Protein AF-A0A927NC15-F1 (afdb_monomer_lite)

Secondary structure (DSSP, 8-state):
-EEEE--S--B--STT--SBP-EEEE-SS-SS--EEEE-HHHHHHHHHHHHHHHS---HHHHHHHHHHS-----

Sequence (74 aa):
MKLIKTPYKIRCEMGACRNFAERTIVMDRVSIKNHLHVCGNCLQTLYKLIGEEFVPKSIETLKMSRKRGVKNEA

pLDDT: mean 81.28, std 18.74, range [39.16, 98.19]

Structure (mmCIF, N/CA/C/O backbone):
data_AF-A0A927NC15-F1
#
_entry.id   AF-A0A927NC15-F1
#
loop_
_atom_site.group_PDB
_atom_site.id
_atom_site.type_symbol
_atom_site.label_atom_id
_atom_site.label_alt_id
_atom_site.label_comp_id
_atom_site.label_asym_id
_atom_site.label_entity_id
_atom_site.label_seq_id
_atom_site.pdbx_PDB_ins_code
_atom_site.Cartn_x
_atom_site.Cartn_y
_atom_site.Cartn_z
_atom_site.occupancy
_atom_site.B_iso_or_equiv
_atom_site.auth_seq_id
_atom_site.auth_comp_id
_atom_site.auth_asym_id
_atom_site.auth_atom_id
_atom_site.pdbx_PDB_model_num
ATOM 1 N N . MET A 1 1 ? 12.304 1.222 6.384 1.00 89.38 1 MET A N 1
ATOM 2 C CA . MET A 1 1 ? 11.395 0.700 5.344 1.00 89.38 1 MET A CA 1
ATOM 3 C C . MET A 1 1 ? 10.988 1.854 4.446 1.00 89.38 1 MET A C 1
ATOM 5 O O . MET A 1 1 ? 10.882 2.975 4.935 1.00 89.38 1 MET A O 1
ATOM 9 N N . LYS A 1 2 ? 10.767 1.611 3.154 1.00 92.50 2 LYS A N 1
ATOM 10 C CA . LYS A 1 2 ? 10.396 2.633 2.170 1.00 92.50 2 LYS A CA 1
ATOM 11 C C . LYS A 1 2 ? 9.245 2.137 1.306 1.00 92.50 2 LYS A C 1
ATOM 13 O O . LYS A 1 2 ? 9.188 0.958 0.977 1.00 92.50 2 LYS A O 1
ATOM 18 N N . LEU A 1 3 ? 8.361 3.045 0.905 1.00 94.88 3 LEU A N 1
ATOM 19 C CA . LEU A 1 3 ? 7.316 2.767 -0.074 1.00 94.88 3 LEU A CA 1
ATOM 20 C C . LEU A 1 3 ? 7.705 3.413 -1.406 1.00 94.88 3 LEU A C 1
ATOM 22 O O . LEU A 1 3 ? 7.747 4.636 -1.514 1.00 94.88 3 LEU A O 1
ATOM 26 N N . ILE A 1 4 ? 7.982 2.599 -2.419 1.00 96.06 4 ILE A N 1
ATOM 27 C CA . ILE A 1 4 ? 8.363 3.063 -3.76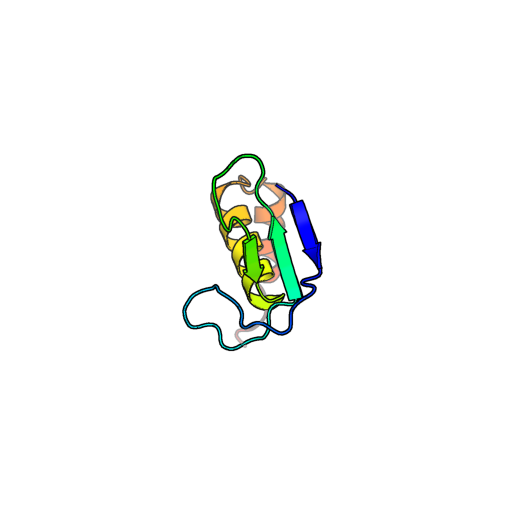0 1.00 96.06 4 ILE A CA 1
ATOM 28 C C . ILE A 1 4 ? 7.297 2.677 -4.787 1.00 96.06 4 ILE A C 1
ATOM 30 O O . ILE A 1 4 ? 6.430 1.852 -4.507 1.00 96.06 4 ILE A O 1
ATOM 34 N N . LYS A 1 5 ? 7.335 3.267 -5.986 1.00 97.31 5 LYS A N 1
ATOM 35 C CA . LYS A 1 5 ? 6.514 2.793 -7.111 1.00 97.31 5 LYS A CA 1
ATOM 36 C C . LYS A 1 5 ? 7.018 1.421 -7.557 1.00 97.31 5 LYS A C 1
ATOM 38 O O . LYS A 1 5 ? 8.228 1.211 -7.624 1.00 97.31 5 LYS A O 1
ATOM 43 N N . THR A 1 6 ? 6.113 0.495 -7.857 1.00 96.38 6 THR A N 1
ATOM 44 C CA . THR A 1 6 ? 6.508 -0.830 -8.345 1.00 96.38 6 THR A CA 1
ATOM 45 C C . THR A 1 6 ? 7.077 -0.718 -9.763 1.00 96.38 6 THR A C 1
ATOM 47 O O . THR A 1 6 ? 6.389 -0.199 -10.643 1.00 96.38 6 THR A O 1
ATOM 50 N N . PRO A 1 7 ? 8.313 -1.194 -10.014 1.00 93.19 7 PRO A N 1
ATOM 51 C CA . PRO A 1 7 ? 8.904 -1.180 -11.354 1.00 93.19 7 PRO A CA 1
ATOM 52 C C . PRO A 1 7 ? 8.456 -2.374 -12.217 1.00 93.19 7 PRO A C 1
ATOM 54 O O . PRO A 1 7 ? 8.753 -2.424 -13.405 1.00 93.19 7 PRO A O 1
ATOM 57 N N . TYR A 1 8 ? 7.748 -3.341 -11.628 1.00 92.19 8 TYR A N 1
ATOM 58 C CA . TYR A 1 8 ? 7.354 -4.606 -12.248 1.00 92.19 8 TYR A CA 1
ATOM 59 C C . TYR A 1 8 ? 5.847 -4.678 -12.511 1.00 92.19 8 TYR A C 1
ATOM 61 O O . TYR A 1 8 ? 5.037 -4.221 -11.706 1.00 92.19 8 TYR A O 1
ATOM 69 N N . LYS A 1 9 ? 5.445 -5.351 -13.593 1.00 95.00 9 LYS A N 1
ATOM 70 C CA . LYS A 1 9 ? 4.039 -5.703 -13.841 1.00 95.00 9 LYS A CA 1
ATOM 71 C C . LYS A 1 9 ? 3.688 -7.009 -13.119 1.00 95.00 9 LYS A C 1
ATOM 73 O O . LYS A 1 9 ? 3.544 -8.054 -13.747 1.00 95.00 9 LYS A O 1
ATOM 78 N N . ILE A 1 10 ? 3.583 -6.944 -11.793 1.00 95.38 10 ILE A N 1
ATOM 79 C CA . ILE A 1 10 ? 3.290 -8.092 -10.920 1.00 95.38 10 ILE A CA 1
ATOM 80 C C . ILE A 1 10 ? 1.921 -7.947 -10.242 1.00 95.38 10 ILE A C 1
ATOM 82 O O . ILE A 1 10 ? 1.389 -6.842 -10.106 1.00 95.38 10 ILE A O 1
ATOM 86 N N . ARG A 1 11 ? 1.317 -9.073 -9.852 1.00 97.00 11 ARG A N 1
ATOM 87 C CA . ARG A 1 11 ? 0.083 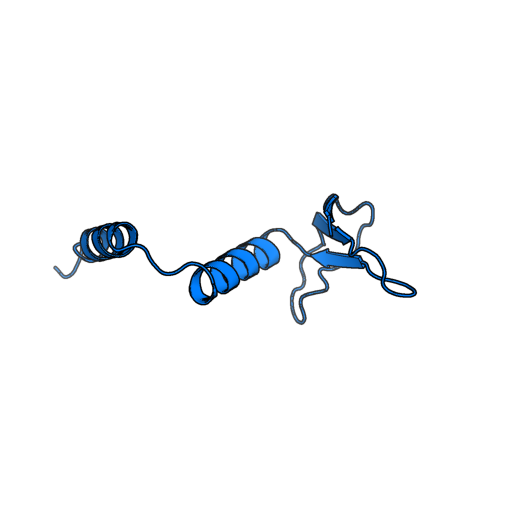-9.084 -9.057 1.00 97.00 11 ARG A CA 1
ATOM 88 C C . ARG A 1 11 ? 0.341 -8.570 -7.641 1.00 97.00 11 ARG A C 1
ATOM 90 O O . ARG A 1 11 ? 1.451 -8.657 -7.133 1.00 97.00 11 ARG A O 1
ATOM 97 N N . CYS A 1 12 ? -0.707 -8.032 -7.030 1.00 96.69 12 CYS A N 1
ATOM 98 C CA . CYS A 1 12 ? -0.719 -7.695 -5.616 1.00 96.69 12 CYS A CA 1
ATOM 99 C C . CYS A 1 12 ? -0.499 -8.959 -4.773 1.00 96.69 12 CYS A C 1
ATOM 101 O O . CYS A 1 12 ? -1.149 -9.974 -5.005 1.00 96.69 12 CYS A O 1
ATOM 103 N N . GLU A 1 13 ? 0.372 -8.873 -3.774 1.00 95.06 13 GLU A N 1
ATOM 104 C CA . GLU A 1 13 ? 0.734 -9.986 -2.887 1.00 95.06 13 GLU A CA 1
ATOM 105 C C . GLU A 1 13 ? -0.153 -10.060 -1.631 1.00 95.06 13 GLU A C 1
ATOM 107 O O . GLU A 1 13 ? 0.049 -10.900 -0.758 1.00 95.06 13 GLU A O 1
ATOM 112 N N . MET A 1 14 ? -1.185 -9.212 -1.542 1.00 93.81 14 MET A N 1
ATOM 113 C CA . MET A 1 14 ? -2.168 -9.226 -0.452 1.00 93.81 14 MET A CA 1
ATOM 114 C C . MET A 1 14 ? -3.216 -10.331 -0.664 1.00 93.81 14 MET A C 1
ATOM 116 O O . MET A 1 14 ? -4.388 -10.064 -0.947 1.00 93.81 14 MET A O 1
ATOM 120 N N . GLY A 1 15 ? -2.775 -11.586 -0.543 1.00 88.06 15 GLY A N 1
ATOM 121 C CA . GLY A 1 15 ? -3.619 -12.783 -0.525 1.00 88.06 15 GLY A CA 1
ATOM 122 C C . GLY A 1 15 ? -4.468 -12.959 -1.787 1.00 88.06 15 GLY A C 1
ATOM 123 O O . GLY A 1 15 ? -3.946 -13.116 -2.885 1.00 88.06 15 GLY A O 1
ATOM 124 N N . ALA A 1 16 ? -5.797 -12.939 -1.630 1.00 90.81 16 ALA A N 1
ATOM 125 C CA . ALA A 1 16 ? -6.758 -13.152 -2.718 1.00 90.81 16 ALA A CA 1
ATOM 126 C C . ALA A 1 16 ? -6.901 -11.956 -3.685 1.00 90.81 16 ALA A C 1
ATOM 128 O O . ALA A 1 16 ? -7.692 -12.015 -4.633 1.00 90.81 16 ALA A O 1
ATOM 129 N N . CYS A 1 17 ? -6.175 -10.856 -3.457 1.00 96.19 17 CYS A N 1
ATOM 130 C CA . CYS A 1 17 ? -6.248 -9.676 -4.305 1.00 96.19 17 CYS A CA 1
ATOM 131 C C . CYS A 1 17 ? -5.761 -9.978 -5.730 1.00 96.19 17 CYS A C 1
ATOM 133 O O . CYS A 1 17 ? -4.629 -10.393 -5.954 1.00 96.19 17 CYS A O 1
ATOM 135 N N . ARG A 1 18 ? -6.615 -9.705 -6.721 1.00 95.38 18 ARG A N 1
ATOM 136 C CA . ARG A 1 18 ? -6.311 -9.925 -8.145 1.00 95.38 18 ARG A CA 1
ATOM 137 C C . ARG A 1 18 ? -5.853 -8.661 -8.871 1.00 95.38 18 ARG A C 1
ATOM 139 O O . ARG A 1 18 ? -5.722 -8.688 -10.091 1.00 95.38 18 ARG A O 1
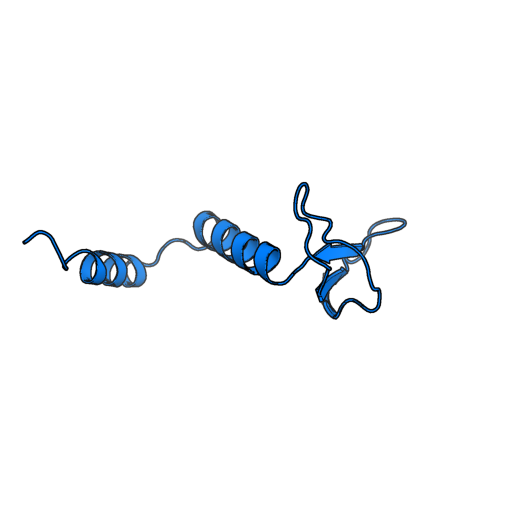ATOM 146 N N . ASN A 1 19 ? -5.620 -7.556 -8.168 1.00 97.62 19 ASN A N 1
ATOM 147 C CA . ASN A 1 19 ? -5.153 -6.316 -8.790 1.00 97.62 19 ASN A CA 1
ATOM 148 C C . ASN A 1 19 ? -3.657 -6.392 -9.122 1.00 97.62 19 ASN A C 1
ATOM 150 O O . ASN A 1 19 ? -2.934 -7.250 -8.613 1.00 97.62 19 ASN A O 1
ATOM 154 N N . PHE A 1 20 ? -3.184 -5.491 -9.980 1.00 97.50 20 PHE A N 1
ATOM 155 C CA . PHE A 1 20 ? -1.748 -5.293 -10.182 1.00 97.50 20 PHE A CA 1
ATOM 156 C C . PHE A 1 20 ? -1.168 -4.425 -9.065 1.00 97.50 20 PHE A C 1
ATOM 158 O O . PHE A 1 20 ? -1.846 -3.540 -8.543 1.00 97.50 20 PHE A O 1
ATOM 165 N N . ALA A 1 21 ? 0.076 -4.702 -8.684 1.00 97.56 21 ALA A N 1
ATOM 166 C CA . ALA A 1 21 ? 0.792 -3.894 -7.715 1.00 97.56 21 ALA A CA 1
ATOM 167 C C . ALA A 1 21 ? 1.179 -2.536 -8.317 1.00 97.56 21 ALA A C 1
ATOM 169 O O . ALA A 1 21 ? 1.635 -2.446 -9.455 1.00 97.56 21 ALA A O 1
ATOM 170 N N . GLU A 1 22 ? 1.015 -1.485 -7.521 1.00 98.19 22 GLU A N 1
ATOM 171 C CA . GLU A 1 22 ? 1.395 -0.113 -7.879 1.00 98.19 22 GLU A CA 1
ATOM 172 C C . GLU A 1 22 ? 2.564 0.380 -7.028 1.00 98.19 22 GLU A C 1
ATOM 174 O O . GLU A 1 22 ? 3.332 1.257 -7.442 1.00 98.19 22 GLU A O 1
ATOM 179 N N . ARG A 1 23 ? 2.685 -0.167 -5.815 1.00 97.69 23 ARG A N 1
ATOM 180 C CA . ARG A 1 23 ? 3.679 0.210 -4.823 1.00 97.69 23 ARG A CA 1
ATOM 181 C C . ARG A 1 23 ? 4.410 -1.013 -4.292 1.00 97.69 23 ARG A C 1
ATOM 183 O O . ARG A 1 23 ? 3.830 -2.078 -4.107 1.00 97.69 23 ARG A O 1
ATOM 190 N N . THR A 1 24 ? 5.691 -0.831 -4.014 1.00 96.25 24 THR A N 1
ATOM 191 C CA . THR A 1 24 ? 6.541 -1.835 -3.385 1.00 96.25 24 THR A CA 1
ATOM 192 C C . THR A 1 24 ? 6.984 -1.318 -2.029 1.00 96.25 24 THR A C 1
ATOM 194 O O . THR A 1 24 ? 7.553 -0.229 -1.933 1.00 96.25 24 THR A O 1
ATOM 197 N N . ILE A 1 25 ? 6.744 -2.107 -0.991 1.00 94.75 25 ILE A N 1
ATOM 198 C CA . ILE A 1 25 ? 7.319 -1.899 0.330 1.00 94.75 25 ILE A CA 1
ATOM 199 C C . ILE A 1 25 ? 8.696 -2.552 0.329 1.00 94.75 25 ILE A C 1
ATOM 201 O O . ILE A 1 25 ? 8.812 -3.761 0.165 1.00 94.75 25 ILE A O 1
ATOM 205 N N . VAL A 1 26 ? 9.736 -1.743 0.482 1.00 92.38 26 VAL A N 1
ATOM 206 C CA . VAL A 1 26 ? 11.123 -2.185 0.617 1.00 92.38 26 VAL A CA 1
ATOM 207 C C . VAL A 1 26 ? 11.467 -2.126 2.091 1.00 92.38 26 VAL A C 1
ATOM 209 O O . VAL A 1 26 ? 11.488 -1.028 2.660 1.00 92.38 26 VAL A O 1
ATOM 212 N N . MET A 1 27 ? 11.718 -3.265 2.735 1.00 90.31 27 MET A N 1
ATOM 213 C CA . MET A 1 27 ? 12.150 -3.233 4.132 1.00 90.31 27 MET A CA 1
ATOM 214 C C . MET A 1 27 ? 13.670 -3.254 4.256 1.00 90.31 27 MET A C 1
ATOM 216 O O . MET A 1 27 ? 14.388 -3.833 3.440 1.00 90.31 27 MET A O 1
ATOM 220 N N . ASP A 1 28 ? 14.159 -2.556 5.275 1.00 85.88 28 ASP A N 1
ATOM 221 C CA . ASP A 1 28 ? 15.590 -2.423 5.506 1.00 85.88 28 ASP A CA 1
ATOM 222 C C . ASP A 1 28 ? 16.080 -3.637 6.305 1.00 85.88 28 ASP A C 1
ATOM 224 O O . ASP A 1 28 ? 15.386 -4.101 7.207 1.00 85.88 28 ASP A O 1
ATOM 228 N N . ARG A 1 29 ? 17.296 -4.110 6.007 1.00 75.81 29 ARG A N 1
ATOM 229 C CA . ARG A 1 29 ? 18.033 -5.107 6.809 1.00 75.81 29 ARG A CA 1
ATOM 230 C C . ARG A 1 29 ? 17.314 -6.442 7.063 1.00 75.81 29 ARG A C 1
ATOM 232 O O . ARG A 1 29 ? 17.425 -6.987 8.158 1.00 75.81 29 ARG A O 1
ATOM 239 N N . VAL A 1 30 ? 16.648 -7.018 6.066 1.00 71.81 30 VAL A N 1
ATOM 240 C CA . VAL A 1 30 ? 16.314 -8.454 6.119 1.00 71.81 30 VAL A CA 1
ATOM 241 C C . VAL A 1 30 ? 16.951 -9.178 4.929 1.00 71.81 30 VAL A C 1
ATOM 243 O O . VAL A 1 30 ? 17.388 -8.534 3.972 1.00 71.81 30 VAL A O 1
ATOM 246 N N . SER A 1 31 ? 17.059 -10.503 5.023 1.00 67.50 31 SER A N 1
ATOM 247 C CA . SER A 1 31 ? 17.647 -11.367 3.996 1.00 67.50 31 SER A CA 1
ATOM 248 C C . SER A 1 31 ? 16.847 -11.373 2.671 1.00 67.50 31 SER A C 1
ATOM 250 O O . SER A 1 31 ? 15.944 -10.569 2.444 1.00 67.50 31 SER A O 1
ATOM 252 N N . ILE A 1 32 ? 17.266 -12.232 1.737 1.00 65.38 32 ILE A N 1
ATOM 253 C CA . ILE A 1 32 ? 16.897 -12.271 0.310 1.00 65.38 32 ILE A CA 1
ATOM 254 C C . ILE A 1 32 ? 15.376 -12.097 0.064 1.00 65.38 32 ILE A C 1
ATOM 256 O O . ILE A 1 32 ? 14.569 -12.798 0.662 1.00 65.38 32 ILE A O 1
ATOM 260 N N . LYS A 1 33 ? 15.015 -11.225 -0.901 1.00 63.72 33 LYS A N 1
ATOM 261 C CA . LYS A 1 33 ? 13.643 -10.905 -1.385 1.00 63.72 33 LYS A CA 1
ATOM 262 C C . LYS A 1 33 ? 12.711 -10.245 -0.355 1.00 63.72 33 LYS A C 1
ATOM 264 O O . LYS A 1 33 ? 11.642 -10.751 -0.043 1.00 63.72 33 LYS A O 1
ATOM 269 N N . ASN A 1 34 ? 13.073 -9.045 0.087 1.00 80.50 34 ASN A N 1
ATOM 270 C CA . ASN A 1 34 ? 12.304 -8.288 1.078 1.00 80.50 34 ASN A CA 1
ATOM 271 C C . ASN A 1 34 ? 11.379 -7.205 0.509 1.00 80.50 34 ASN A C 1
ATOM 273 O O . ASN A 1 34 ? 11.306 -6.078 1.014 1.00 80.50 34 ASN A O 1
ATOM 277 N N . HIS A 1 35 ? 10.755 -7.507 -0.619 1.00 91.44 35 HIS A N 1
ATOM 278 C CA . HIS A 1 35 ? 9.847 -6.585 -1.278 1.00 91.44 35 HIS A CA 1
ATOM 279 C C . HIS A 1 35 ? 8.435 -7.132 -1.157 1.00 91.44 35 HIS A C 1
ATOM 281 O O . HIS A 1 35 ? 8.221 -8.296 -1.473 1.00 91.44 35 HIS A O 1
ATOM 287 N N . LEU A 1 36 ? 7.499 -6.287 -0.726 1.00 93.00 36 LEU A N 1
ATOM 288 C CA . LEU A 1 36 ? 6.073 -6.592 -0.782 1.00 93.00 36 LEU A CA 1
ATOM 289 C C . LEU A 1 36 ? 5.411 -5.702 -1.833 1.00 93.00 36 LEU A C 1
ATOM 291 O O . LEU A 1 36 ? 5.433 -4.473 -1.723 1.00 93.00 36 LEU A O 1
ATOM 295 N N . HIS A 1 37 ? 4.833 -6.309 -2.858 1.00 95.88 37 HIS A N 1
ATOM 296 C CA . HIS A 1 37 ? 4.196 -5.646 -3.987 1.00 95.88 37 HIS A CA 1
ATOM 297 C C . HIS A 1 37 ? 2.687 -5.532 -3.755 1.00 95.88 37 HIS A C 1
ATOM 299 O O . HIS A 1 37 ? 1.964 -6.525 -3.709 1.00 95.88 37 HIS A O 1
ATOM 305 N N . VAL A 1 38 ? 2.182 -4.305 -3.618 1.00 96.94 38 VAL A N 1
ATOM 306 C CA . VAL A 1 38 ? 0.808 -4.040 -3.175 1.00 96.94 38 VAL A CA 1
ATOM 307 C C . VAL A 1 38 ? 0.109 -3.040 -4.101 1.00 96.94 38 VAL A C 1
ATOM 309 O O . VAL A 1 38 ? 0.711 -2.087 -4.602 1.00 96.94 38 VAL A O 1
ATOM 312 N N . CYS A 1 39 ? -1.180 -3.261 -4.365 1.00 98.00 39 CYS A N 1
ATOM 313 C CA . CYS A 1 39 ? -2.023 -2.321 -5.111 1.00 98.00 39 CYS A CA 1
ATOM 314 C C . CYS A 1 39 ? -2.501 -1.155 -4.225 1.00 98.00 39 CYS A C 1
ATOM 316 O O . CYS A 1 39 ? -2.485 -1.254 -2.994 1.00 98.00 39 CYS A O 1
ATOM 318 N N . GLY A 1 40 ? -2.979 -0.066 -4.838 1.00 96.56 40 GLY A N 1
ATOM 319 C CA . GLY A 1 40 ? -3.476 1.099 -4.097 1.00 96.56 40 GLY A CA 1
ATOM 320 C C . GLY A 1 40 ? -4.617 0.759 -3.130 1.00 96.56 40 GLY A C 1
ATOM 321 O O . GLY A 1 40 ? -4.582 1.162 -1.968 1.00 96.56 40 GLY A O 1
ATOM 322 N N . ASN A 1 41 ? -5.574 -0.066 -3.568 1.00 97.19 41 ASN A N 1
ATOM 323 C CA . ASN A 1 41 ? -6.740 -0.436 -2.758 1.00 97.19 41 ASN A CA 1
ATOM 324 C C . ASN A 1 41 ? -6.343 -1.166 -1.468 1.00 97.19 41 ASN A C 1
ATOM 326 O O . ASN A 1 41 ? -6.801 -0.808 -0.386 1.00 97.19 41 ASN A O 1
ATOM 330 N N . CYS A 1 42 ? -5.457 -2.162 -1.562 1.00 97.19 42 CYS A N 1
ATOM 331 C CA . CYS A 1 42 ? -5.016 -2.904 -0.383 1.00 97.19 42 CYS A CA 1
ATOM 332 C C . CYS A 1 42 ? -4.191 -2.034 0.571 1.00 97.19 42 CYS A C 1
ATOM 334 O O . CYS A 1 42 ? -4.331 -2.182 1.783 1.00 97.19 42 CYS A O 1
ATOM 336 N N . LEU A 1 43 ? -3.374 -1.108 0.055 1.00 95.50 43 LEU A N 1
ATOM 337 C CA . LEU A 1 43 ? -2.650 -0.152 0.900 1.00 95.50 43 LEU A CA 1
ATOM 338 C C . LEU A 1 43 ? -3.595 0.786 1.651 1.00 95.50 43 LEU A C 1
ATOM 340 O O . LEU A 1 43 ? -3.369 1.059 2.827 1.00 95.50 43 LEU A O 1
ATOM 344 N N . GLN A 1 44 ? -4.661 1.253 1.001 1.00 95.94 44 GLN A N 1
ATOM 345 C CA . GLN A 1 44 ? -5.657 2.105 1.646 1.00 95.94 44 GLN A CA 1
ATOM 346 C C . GLN A 1 44 ? -6.395 1.359 2.765 1.00 95.94 44 GLN A C 1
ATOM 348 O O . GLN A 1 44 ? -6.566 1.902 3.858 1.00 95.94 44 GLN A O 1
ATOM 353 N N . THR A 1 45 ? -6.791 0.104 2.525 1.00 95.06 45 THR A N 1
ATOM 354 C CA . THR A 1 45 ? -7.386 -0.751 3.561 1.00 95.06 45 THR A CA 1
ATOM 355 C C . THR A 1 45 ? -6.412 -0.985 4.713 1.00 95.06 45 THR A C 1
ATOM 357 O O . THR A 1 45 ? -6.800 -0.833 5.868 1.00 95.06 45 THR A O 1
ATOM 360 N N . LEU A 1 46 ? -5.144 -1.289 4.415 1.00 93.56 46 LEU A N 1
ATOM 361 C CA . LEU A 1 46 ? -4.111 -1.497 5.429 1.00 93.56 46 LEU A CA 1
ATOM 362 C C . LEU A 1 46 ? -3.901 -0.244 6.289 1.00 93.56 46 LEU A C 1
ATOM 364 O O . LEU A 1 46 ? -3.870 -0.346 7.511 1.00 93.56 46 LEU A O 1
ATOM 368 N N . TYR A 1 47 ? -3.819 0.937 5.672 1.00 93.06 47 TYR A N 1
ATOM 369 C CA . TYR A 1 47 ? -3.712 2.207 6.393 1.00 93.06 47 TYR A CA 1
ATOM 370 C C . TYR A 1 47 ? -4.895 2.431 7.340 1.00 93.06 47 TYR A C 1
ATOM 372 O O . TYR A 1 47 ? -4.693 2.831 8.484 1.00 93.06 47 TYR A O 1
ATOM 380 N N . LYS A 1 48 ? -6.121 2.132 6.892 1.00 91.88 48 LYS A N 1
ATOM 381 C CA . LYS A 1 48 ? -7.318 2.249 7.730 1.00 91.88 48 LYS A CA 1
ATOM 382 C C . LYS A 1 48 ? -7.259 1.309 8.939 1.00 91.88 48 LYS A C 1
ATOM 384 O O . LYS A 1 48 ? -7.491 1.771 10.049 1.00 91.88 48 LYS A O 1
ATOM 389 N N . LEU A 1 49 ? -6.908 0.037 8.732 1.00 92.69 49 LEU A N 1
ATOM 390 C CA . LEU A 1 49 ? -6.799 -0.959 9.807 1.00 92.69 49 LEU A CA 1
ATOM 391 C C . LEU A 1 49 ? -5.723 -0.576 10.833 1.00 92.69 49 LEU A C 1
ATOM 393 O O . LEU A 1 49 ? -5.975 -0.594 12.031 1.00 92.69 49 LEU A O 1
ATOM 397 N N . ILE A 1 50 ? -4.543 -0.163 10.363 1.00 91.56 50 ILE A N 1
ATOM 398 C CA . ILE A 1 50 ? -3.461 0.315 11.237 1.00 91.56 50 ILE A CA 1
ATOM 399 C C . ILE A 1 50 ? -3.901 1.574 11.995 1.00 91.56 50 ILE A C 1
ATOM 401 O O . ILE A 1 50 ? -3.621 1.706 13.182 1.00 91.56 50 ILE A O 1
ATOM 405 N N . GLY A 1 51 ? -4.593 2.498 11.325 1.00 89.44 51 GLY A N 1
ATOM 406 C CA . GLY A 1 51 ? -5.119 3.708 11.949 1.00 89.44 51 GLY A CA 1
ATOM 407 C C . GLY A 1 51 ? -6.153 3.417 13.038 1.00 89.44 51 GLY A C 1
ATOM 408 O O . GLY A 1 51 ? -6.157 4.094 14.059 1.00 89.44 51 GLY A O 1
ATOM 409 N N . GLU A 1 52 ? -7.006 2.409 12.851 1.00 87.62 52 GLU A N 1
ATOM 410 C CA . GLU A 1 52 ? -7.988 1.983 13.855 1.00 87.62 52 GLU A CA 1
ATOM 411 C C . GLU A 1 52 ? -7.338 1.351 15.092 1.00 87.62 52 GLU A C 1
ATOM 413 O O . GLU A 1 52 ? -7.835 1.569 16.196 1.00 87.62 52 GLU A O 1
ATOM 418 N N . GLU A 1 53 ? -6.234 0.624 14.909 1.00 89.75 53 GLU A N 1
ATOM 419 C CA . GLU A 1 53 ? -5.514 -0.065 15.985 1.00 89.75 53 GLU A CA 1
ATOM 420 C C . GLU A 1 53 ? -4.581 0.871 16.772 1.00 89.75 53 GLU A C 1
ATOM 422 O O . GLU A 1 53 ? -4.601 0.901 18.000 1.00 89.75 53 GLU A O 1
ATOM 427 N N . PHE A 1 54 ? -3.752 1.654 16.073 1.00 87.12 54 PHE A N 1
ATOM 428 C CA . PHE A 1 54 ? -2.621 2.361 16.689 1.00 87.12 54 PHE A CA 1
ATOM 429 C C . PHE A 1 54 ? -2.839 3.861 16.892 1.00 87.12 54 PHE A C 1
ATOM 431 O O . PHE A 1 54 ? -2.080 4.480 17.640 1.00 87.12 54 PHE A O 1
ATOM 438 N N . VAL A 1 55 ? -3.833 4.475 16.242 1.00 81.56 55 VAL A N 1
ATOM 439 C CA . VAL A 1 55 ? -4.157 5.887 16.481 1.00 81.56 55 VAL A CA 1
ATOM 440 C C . VAL A 1 55 ? -5.306 5.937 17.485 1.00 81.56 55 VAL A C 1
ATOM 442 O O . VAL A 1 55 ? -6.455 5.703 17.097 1.00 81.56 55 VAL A O 1
ATOM 445 N N . PRO A 1 56 ? -5.048 6.251 18.773 1.00 64.25 56 PRO A N 1
ATOM 446 C CA . PRO A 1 56 ? -6.128 6.447 19.727 1.00 64.25 56 PRO A CA 1
ATOM 447 C C . PRO A 1 56 ? -7.037 7.533 19.163 1.00 64.25 56 PRO A C 1
ATOM 449 O O . PRO A 1 56 ? -6.579 8.641 18.876 1.00 64.25 56 PRO A O 1
ATOM 452 N N . LYS A 1 57 ? -8.317 7.199 18.944 1.00 61.97 57 LYS A N 1
ATOM 453 C CA . LYS A 1 57 ? -9.313 8.155 18.453 1.00 61.97 57 LYS A CA 1
ATOM 454 C C . LYS A 1 57 ? -9.325 9.321 19.432 1.00 61.97 57 LYS A C 1
ATOM 456 O O . LYS A 1 57 ? -9.925 9.224 20.500 1.00 61.97 57 LYS A O 1
ATOM 461 N N . SER A 1 58 ? -8.651 10.415 19.085 1.00 61.53 58 SER A N 1
ATOM 462 C CA . SER A 1 58 ? -8.758 11.649 19.846 1.00 61.53 58 SER A CA 1
ATOM 463 C C . SER A 1 58 ? -10.247 11.983 19.971 1.00 61.53 58 SER A C 1
ATOM 465 O O . SER A 1 58 ? -11.040 11.724 19.056 1.00 61.53 58 SER A O 1
ATOM 467 N N . ILE A 1 59 ? -10.649 12.532 21.117 1.00 60.28 59 ILE A N 1
ATOM 468 C CA . ILE A 1 59 ? -12.044 12.898 21.422 1.00 60.28 59 ILE A CA 1
ATOM 469 C C . ILE A 1 59 ? -12.672 13.735 20.284 1.00 60.28 59 ILE A C 1
ATOM 471 O O . ILE A 1 59 ? -13.877 13.670 20.038 1.00 60.28 59 ILE A O 1
ATOM 475 N N . GLU A 1 60 ? -11.854 14.476 19.538 1.00 57.91 60 GLU A N 1
ATOM 476 C CA . GLU A 1 60 ? -12.244 15.272 18.371 1.00 57.91 60 GLU A CA 1
ATOM 477 C C . GLU A 1 60 ? -12.768 14.425 17.199 1.00 57.91 60 GLU A C 1
ATOM 479 O O . GLU A 1 60 ? -13.782 14.774 16.590 1.00 57.91 60 GLU A O 1
ATOM 484 N N . THR A 1 61 ? -12.169 13.259 16.938 1.00 58.81 61 THR A N 1
ATOM 485 C CA .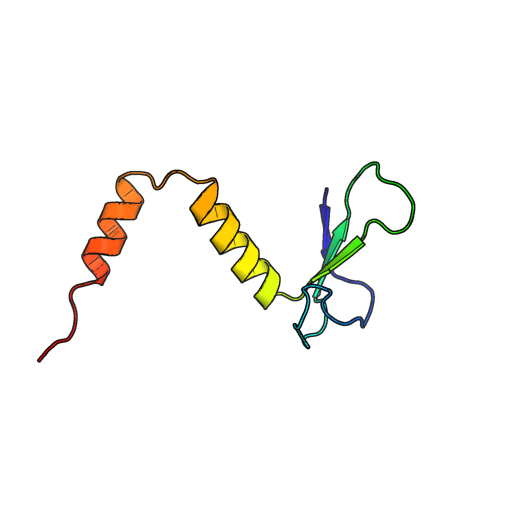 THR A 1 61 ? -12.586 12.361 15.845 1.00 58.81 61 THR A CA 1
ATOM 486 C C . THR A 1 61 ? -13.905 11.647 16.177 1.00 58.81 61 THR A C 1
ATOM 488 O O . THR A 1 61 ? -14.748 11.436 15.300 1.00 58.81 61 THR A O 1
ATOM 491 N N . LEU A 1 62 ? -14.147 11.354 17.463 1.00 55.44 62 LEU A N 1
ATOM 492 C CA . LEU A 1 62 ? -15.418 10.806 17.962 1.00 55.44 62 LEU A CA 1
ATOM 493 C C . LEU A 1 62 ? -16.590 11.801 17.833 1.00 55.44 62 LEU A C 1
ATOM 495 O O . LEU A 1 62 ? -17.730 11.390 17.605 1.00 55.44 62 LEU A O 1
ATOM 499 N N . LYS A 1 63 ? -16.335 13.114 17.938 1.00 54.97 63 LYS A N 1
ATOM 500 C CA . LYS A 1 63 ? -17.375 14.146 17.767 1.00 54.97 63 LYS A CA 1
ATOM 501 C C . LY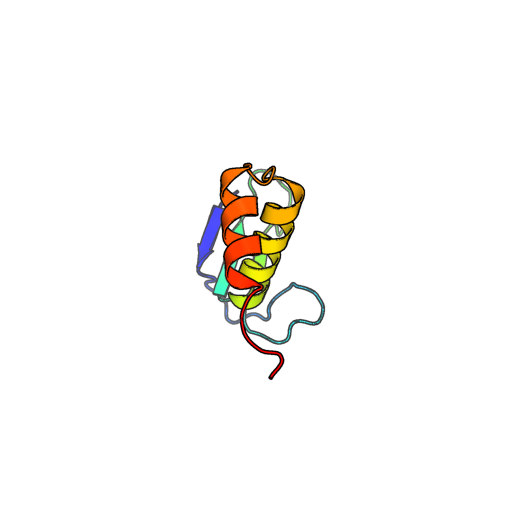S A 1 63 ? -17.843 14.269 16.311 1.00 54.97 63 LYS A C 1
ATOM 503 O O . LYS A 1 63 ? -19.023 14.533 16.080 1.00 54.97 63 LYS A O 1
ATOM 508 N N . MET A 1 64 ? -16.967 14.043 15.326 1.00 54.16 64 MET A N 1
ATOM 509 C CA . MET A 1 64 ? -17.335 14.121 13.903 1.00 54.16 64 MET A CA 1
ATOM 510 C C . MET A 1 64 ? -18.096 12.888 13.397 1.00 54.16 64 MET A C 1
ATOM 512 O O . MET A 1 64 ? -18.995 13.044 12.569 1.00 54.16 64 MET A O 1
ATOM 516 N N . SER A 1 65 ? -17.800 11.682 13.900 1.00 51.06 65 SER A N 1
ATOM 517 C CA . SER A 1 65 ? -18.532 10.465 13.507 1.00 51.06 65 SER A CA 1
ATOM 518 C C . SER A 1 65 ? -19.975 10.459 14.024 1.00 51.06 65 SER A C 1
ATOM 520 O O . SER A 1 65 ? -20.880 10.102 13.272 1.00 51.06 65 SER A O 1
ATOM 522 N N . ARG A 1 66 ? -20.229 10.968 15.242 1.00 52.22 66 ARG A N 1
ATOM 523 C CA . ARG A 1 66 ? -21.598 11.179 15.759 1.00 52.22 66 ARG A CA 1
ATOM 524 C C . ARG A 1 66 ? -22.397 12.197 14.940 1.00 52.22 66 ARG A C 1
ATOM 526 O O . ARG A 1 66 ? -23.596 12.024 14.761 1.00 52.22 66 ARG A O 1
ATOM 533 N N . LYS A 1 67 ? -21.745 13.229 14.390 1.00 45.38 67 LYS A N 1
ATOM 534 C CA . LYS A 1 67 ? -22.409 14.272 13.585 1.00 45.38 67 LYS A CA 1
ATOM 535 C C . LYS A 1 67 ? -22.831 13.799 12.187 1.00 45.38 67 LYS A C 1
ATOM 537 O O . LYS A 1 67 ? -23.687 14.428 11.577 1.00 45.38 67 LYS A O 1
ATOM 542 N N . ARG A 1 68 ? -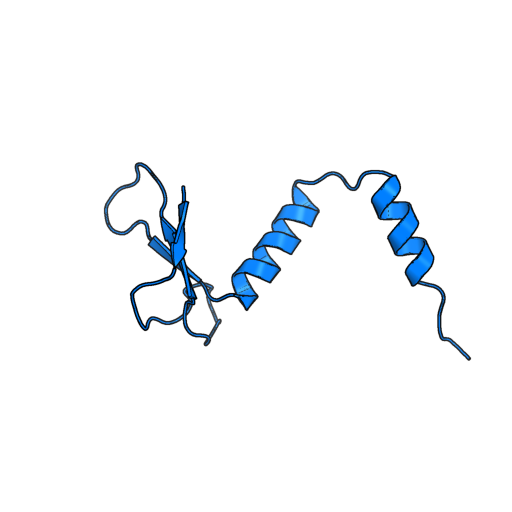22.241 12.710 11.676 1.00 51.41 68 ARG A N 1
ATOM 543 C CA . ARG A 1 68 ? -22.567 12.124 10.360 1.00 51.41 68 ARG A CA 1
ATOM 544 C C . ARG A 1 68 ? -23.579 10.971 10.421 1.00 51.41 68 ARG A C 1
ATOM 546 O O . ARG A 1 68 ? -24.025 10.537 9.369 1.00 51.41 68 ARG A O 1
ATOM 553 N N . GLY A 1 69 ? -23.958 10.510 11.617 1.00 45.41 69 GLY A N 1
ATOM 554 C CA . GLY A 1 69 ? -24.963 9.456 11.815 1.00 45.41 69 GLY A CA 1
ATOM 555 C C . GLY A 1 69 ? -26.419 9.935 11.826 1.00 45.41 69 GLY A C 1
ATOM 556 O O . GLY A 1 69 ? -27.315 9.115 11.960 1.00 45.41 69 GLY A O 1
ATOM 557 N N . VAL A 1 70 ? -26.679 11.239 11.683 1.00 51.31 70 VAL A N 1
ATOM 558 C CA . VAL A 1 70 ? -28.043 11.774 11.557 1.00 51.31 70 VAL A CA 1
ATOM 559 C C . VAL A 1 70 ? -28.259 12.196 10.113 1.00 51.31 70 VAL A C 1
ATOM 561 O O . VAL A 1 70 ? -27.994 13.343 9.760 1.00 51.31 70 VAL A O 1
ATOM 564 N N . LYS A 1 71 ? -28.682 11.246 9.275 1.00 45.41 71 LYS A N 1
ATOM 565 C CA . LYS A 1 71 ? -29.551 11.484 8.114 1.00 45.41 71 LYS A CA 1
ATOM 566 C C . LYS A 1 71 ? -30.024 10.151 7.527 1.00 45.41 71 LYS A C 1
ATOM 568 O O . LYS A 1 71 ? -29.243 9.446 6.893 1.00 45.41 71 LYS A O 1
ATOM 573 N N . ASN A 1 72 ? -31.327 9.933 7.717 1.00 45.69 72 ASN A N 1
ATOM 574 C CA . ASN A 1 72 ? -32.280 9.192 6.883 1.00 45.69 72 ASN A CA 1
ATOM 575 C C . ASN A 1 72 ? -32.820 7.884 7.475 1.00 45.69 72 ASN A C 1
ATOM 577 O O . ASN A 1 72 ? -32.473 6.802 7.021 1.00 45.69 72 ASN A O 1
ATOM 581 N N . GLU A 1 73 ? -33.771 8.030 8.398 1.00 39.31 73 GLU A N 1
ATOM 582 C CA . GLU A 1 73 ? -35.010 7.247 8.369 1.00 39.31 73 GLU A CA 1
ATOM 583 C C . GLU A 1 73 ? -36.160 8.262 8.295 1.00 39.31 73 GLU A C 1
ATOM 585 O O . GLU A 1 73 ? -36.351 9.067 9.210 1.00 39.31 73 GLU A O 1
ATOM 590 N N . ALA A 1 74 ? -36.826 8.288 7.144 1.00 39.16 74 ALA A N 1
ATOM 591 C CA . ALA A 1 74 ? -38.126 8.897 6.896 1.00 39.16 74 ALA A CA 1
ATOM 592 C C . ALA A 1 74 ? -38.941 7.867 6.114 1.00 39.16 74 ALA A C 1
ATOM 594 O O . ALA A 1 74 ? -38.322 7.199 5.250 1.00 39.16 74 ALA A O 1
#

Foldseek 3Di:
DDKDFDPDQAAQPPPPGRHTFGIWDADPDDDDPRIGGHHPVVVVVVVVVCCVVPPDCDVVNVVVVVVVPPDDDD

Radius of gyration: 17.53 Å; chains: 1; bounding box: 56×28×35 Å